Protein AF-A0A368Z9J5-F1 (afdb_monomer_lite)

Sequence (58 aa):
MNKVLEGILEAIDDEIAAQEKYRKLKEQTDDKKAEALFDQLIKNEISHENFFVQDMQH

pLDDT: mean 94.88, std 7.82, range [62.25, 98.81]

Foldseek 3Di:
DPVVVVVLVVLLVVLVVLLVVLVVVLVVDPDPVSVVVSVVSNVVSVVVNVVSVVVVVD

Secondary structure (DSSP, 8-state):
--HHHHHHHHHHHHHHHHHHHHHHHHHT---HHHHHHHHHHHHHHHHHHHHHHHHTT-

Structure (mmCIF, N/CA/C/O backbone):
data_AF-A0A368Z9J5-F1
#
_entry.id   AF-A0A368Z9J5-F1
#
loop_
_atom_site.group_PDB
_atom_site.id
_atom_site.type_symbol
_atom_site.label_atom_id
_atom_site.label_alt_id
_atom_site.label_comp_id
_atom_site.label_asym_id
_atom_site.label_entity_id
_atom_site.label_seq_id
_atom_site.pdbx_PDB_ins_code
_atom_site.Cartn_x
_atom_site.Cartn_y
_atom_site.Cartn_z
_atom_site.occupancy
_atom_site.B_iso_or_equiv
_atom_site.auth_seq_id
_atom_site.auth_comp_id
_atom_site.auth_asym_id
_atom_site.auth_atom_id
_atom_site.pdbx_PDB_model_num
ATOM 1 N N . MET A 1 1 ? 9.850 0.486 -26.205 1.00 62.25 1 MET A N 1
ATOM 2 C CA . MET A 1 1 ? 10.545 0.604 -24.908 1.00 62.25 1 MET A CA 1
ATOM 3 C C . MET A 1 1 ? 11.111 -0.774 -24.559 1.00 62.25 1 MET A C 1
ATOM 5 O O . MET A 1 1 ? 10.796 -1.730 -25.261 1.00 62.25 1 MET A O 1
ATOM 9 N N . ASN A 1 2 ? 12.005 -0.904 -23.575 1.00 85.38 2 ASN A N 1
ATOM 10 C CA . ASN A 1 2 ? 12.454 -2.221 -23.099 1.00 85.38 2 ASN A CA 1
ATOM 11 C C . ASN A 1 2 ? 11.300 -2.877 -22.314 1.00 85.38 2 ASN A C 1
ATOM 13 O O . ASN A 1 2 ? 10.769 -2.235 -21.416 1.00 85.38 2 ASN A O 1
ATOM 17 N N . LYS A 1 3 ? 10.921 -4.127 -22.619 1.00 90.06 3 LYS A N 1
ATOM 18 C CA . LYS A 1 3 ? 9.831 -4.842 -21.920 1.00 90.06 3 LYS A CA 1
ATOM 19 C C . LYS A 1 3 ? 10.038 -4.928 -20.405 1.00 90.06 3 LYS A C 1
ATOM 21 O O . LYS A 1 3 ? 9.070 -4.940 -19.659 1.00 90.06 3 LYS A O 1
ATOM 26 N N . VAL A 1 4 ? 11.293 -4.980 -19.955 1.00 89.44 4 VAL A N 1
ATOM 27 C CA . VAL A 1 4 ? 11.626 -4.956 -18.522 1.00 89.44 4 VAL A CA 1
ATOM 28 C C . VAL A 1 4 ? 11.266 -3.602 -17.910 1.00 89.44 4 VAL A C 1
ATOM 30 O O . VAL A 1 4 ? 10.656 -3.556 -16.853 1.00 89.44 4 VAL A O 1
ATOM 33 N N . LEU A 1 5 ? 11.576 -2.507 -18.608 1.00 91.25 5 LEU A N 1
ATOM 34 C CA . LEU A 1 5 ? 11.234 -1.156 -18.166 1.00 91.25 5 LEU A CA 1
ATOM 35 C C . LEU A 1 5 ? 9.714 -0.938 -18.140 1.00 91.25 5 LEU A C 1
ATOM 37 O O . LEU A 1 5 ? 9.211 -0.324 -17.211 1.00 91.25 5 LEU A O 1
ATOM 41 N N . GLU A 1 6 ? 8.987 -1.461 -19.132 1.00 94.06 6 GLU A N 1
ATOM 42 C CA . GLU A 1 6 ? 7.515 -1.433 -19.144 1.00 94.06 6 GLU A CA 1
ATOM 43 C C . GLU A 1 6 ? 6.933 -2.161 -17.923 1.00 94.06 6 GLU A C 1
ATOM 45 O O . GLU A 1 6 ? 6.071 -1.606 -17.253 1.00 94.06 6 GLU A O 1
ATOM 50 N N . GLY A 1 7 ? 7.461 -3.340 -17.579 1.00 94.81 7 GLY A N 1
ATOM 51 C CA . GLY A 1 7 ? 7.021 -4.079 -16.392 1.00 94.81 7 GLY A CA 1
ATOM 52 C C . GLY A 1 7 ? 7.370 -3.399 -15.063 1.00 94.81 7 GLY A C 1
ATOM 53 O O . GLY A 1 7 ? 6.590 -3.481 -14.121 1.00 94.81 7 GLY A O 1
ATOM 54 N N . ILE A 1 8 ? 8.510 -2.704 -14.972 1.00 95.31 8 ILE A N 1
ATOM 55 C CA . ILE A 1 8 ? 8.868 -1.935 -13.765 1.00 95.31 8 ILE A CA 1
ATOM 56 C C . ILE A 1 8 ? 7.933 -0.732 -13.591 1.00 95.31 8 ILE A C 1
ATOM 58 O O . ILE A 1 8 ? 7.502 -0.456 -12.476 1.00 95.31 8 ILE A O 1
ATOM 62 N N . LEU A 1 9 ? 7.587 -0.038 -14.679 1.00 95.75 9 LEU A N 1
ATOM 63 C CA . LEU A 1 9 ? 6.623 1.065 -14.629 1.00 95.75 9 LEU A CA 1
ATOM 64 C C . LEU A 1 9 ? 5.228 0.580 -14.209 1.00 95.75 9 LEU A C 1
ATOM 66 O O . LEU A 1 9 ? 4.606 1.212 -13.364 1.00 95.75 9 LEU A O 1
ATOM 70 N N . GLU A 1 10 ? 4.774 -0.560 -14.738 1.00 97.25 10 GLU A N 1
ATOM 71 C CA . GLU A 1 10 ? 3.508 -1.185 -14.329 1.00 97.25 10 GLU A CA 1
ATOM 72 C C . GLU A 1 10 ? 3.513 -1.553 -12.836 1.00 97.25 10 GLU A C 1
ATOM 74 O O . GLU A 1 10 ? 2.556 -1.257 -12.127 1.00 97.25 10 GLU A O 1
ATOM 79 N N . ALA A 1 11 ? 4.618 -2.109 -12.327 1.00 97.12 11 ALA A N 1
ATOM 80 C CA . ALA A 1 11 ? 4.755 -2.404 -10.902 1.00 97.12 11 ALA A CA 1
ATOM 81 C C . ALA A 1 11 ? 4.689 -1.135 -10.035 1.00 97.12 11 ALA A C 1
ATOM 83 O O . ALA A 1 11 ? 4.029 -1.140 -9.002 1.00 97.12 11 ALA A O 1
ATOM 84 N N . ILE A 1 12 ? 5.321 -0.033 -10.456 1.00 97.62 12 ILE A N 1
ATOM 85 C CA . ILE A 1 12 ? 5.234 1.256 -9.750 1.00 97.62 12 ILE A CA 1
ATOM 86 C C . ILE A 1 12 ? 3.782 1.756 -9.696 1.00 97.62 12 ILE A C 1
ATOM 88 O O . ILE A 1 12 ? 3.325 2.184 -8.634 1.00 97.62 12 ILE A O 1
ATOM 92 N N . ASP A 1 13 ? 3.052 1.680 -10.811 1.00 98.25 13 ASP A N 1
ATOM 93 C CA . ASP A 1 13 ? 1.643 2.085 -10.865 1.00 98.25 13 ASP A CA 1
ATOM 94 C C . ASP A 1 13 ? 0.772 1.237 -9.918 1.00 98.25 13 ASP A C 1
ATOM 96 O O . ASP A 1 13 ? -0.099 1.776 -9.225 1.00 98.25 13 ASP A O 1
ATOM 100 N N . ASP A 1 14 ? 1.043 -0.069 -9.825 1.00 98.56 14 ASP A N 1
ATOM 101 C CA . ASP A 1 14 ? 0.368 -0.974 -8.890 1.00 98.56 14 ASP A CA 1
ATOM 102 C C . ASP A 1 14 ? 0.647 -0.611 -7.419 1.00 98.56 14 ASP A C 1
ATOM 104 O O . ASP A 1 14 ? -0.291 -0.572 -6.611 1.00 98.56 14 ASP A O 1
ATOM 108 N N . GLU A 1 15 ? 1.896 -0.281 -7.063 1.00 98.56 15 GLU A N 1
ATOM 109 C CA . GLU A 1 15 ? 2.247 0.160 -5.704 1.00 98.56 15 GLU A CA 1
ATOM 110 C C . GLU A 1 15 ? 1.514 1.461 -5.335 1.00 98.56 15 GLU A C 1
ATOM 112 O O . GLU A 1 15 ? 0.939 1.579 -4.248 1.00 98.56 15 GLU A O 1
ATOM 117 N N . ILE A 1 16 ? 1.455 2.432 -6.253 1.00 98.56 16 ILE A N 1
ATOM 118 C CA . ILE A 1 16 ? 0.728 3.696 -6.050 1.00 98.56 16 ILE A CA 1
ATOM 119 C C . ILE A 1 16 ? -0.775 3.429 -5.869 1.00 98.56 16 ILE A C 1
ATOM 121 O O . ILE A 1 16 ? -1.398 3.945 -4.931 1.00 98.56 16 ILE A O 1
ATOM 125 N N . ALA A 1 17 ? -1.372 2.580 -6.709 1.00 98.75 17 ALA A N 1
ATOM 126 C CA . ALA A 1 17 ? -2.783 2.217 -6.602 1.00 98.75 17 ALA A CA 1
ATOM 127 C C . ALA A 1 17 ? -3.102 1.510 -5.269 1.00 98.75 17 ALA A C 1
ATOM 129 O O . ALA A 1 17 ? -4.154 1.755 -4.659 1.00 98.75 17 ALA A O 1
ATOM 130 N N . ALA A 1 18 ? -2.192 0.666 -4.775 1.00 98.81 18 ALA A N 1
ATOM 131 C CA . ALA A 1 18 ? -2.316 0.016 -3.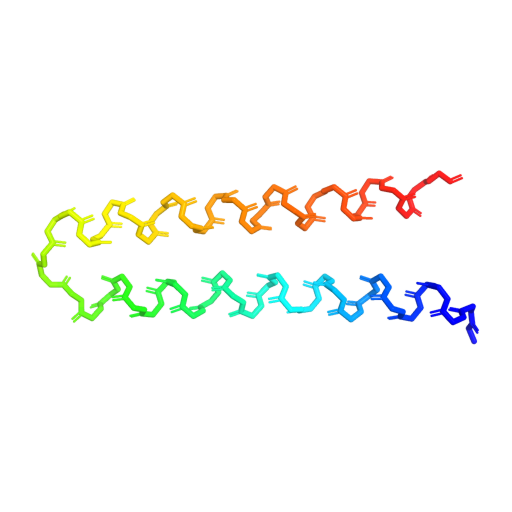476 1.00 98.81 18 ALA A CA 1
ATOM 132 C C . ALA A 1 18 ? -2.267 1.032 -2.322 1.00 98.81 18 ALA A C 1
ATOM 134 O O . ALA A 1 18 ? -3.134 0.993 -1.439 1.00 98.81 18 ALA A O 1
ATOM 135 N N . GLN A 1 19 ? -1.347 2.005 -2.358 1.00 98.75 19 GLN A N 1
ATOM 136 C CA . GLN A 1 19 ? -1.300 3.095 -1.374 1.00 98.75 19 GLN A CA 1
ATOM 137 C C . GLN A 1 19 ? -2.635 3.845 -1.297 1.00 98.75 19 GLN A C 1
ATOM 139 O O . GLN A 1 19 ? -3.179 4.042 -0.206 1.00 98.75 19 GLN A O 1
ATOM 144 N N . GLU A 1 20 ? -3.191 4.254 -2.441 1.00 98.75 20 GLU A N 1
ATOM 145 C CA . GLU A 1 20 ? -4.474 4.961 -2.491 1.00 98.75 20 GLU A CA 1
ATOM 146 C C . GLU A 1 20 ? -5.623 4.116 -1.937 1.00 98.75 20 GLU A C 1
ATOM 148 O O . GLU A 1 20 ? -6.480 4.616 -1.198 1.00 98.75 20 GLU A O 1
ATOM 153 N N . LYS A 1 21 ? -5.643 2.821 -2.264 1.00 98.75 21 LYS A N 1
ATOM 154 C CA . LYS A 1 21 ? -6.643 1.883 -1.755 1.00 98.75 21 LYS A CA 1
ATOM 155 C C . LYS A 1 21 ? -6.585 1.783 -0.233 1.00 98.75 21 LYS A C 1
ATOM 157 O O . LYS A 1 21 ? -7.628 1.871 0.414 1.00 98.75 21 LYS A O 1
ATOM 162 N N . TYR A 1 22 ? -5.398 1.642 0.351 1.00 98.75 22 TYR A N 1
ATOM 163 C CA . TYR A 1 22 ? -5.257 1.566 1.805 1.00 98.75 22 TYR A CA 1
ATOM 164 C C . TYR A 1 22 ? -5.595 2.886 2.500 1.00 98.75 22 TYR A C 1
ATOM 166 O O . TYR A 1 22 ? -6.199 2.849 3.570 1.00 98.75 22 TYR A O 1
ATOM 174 N N . ARG A 1 23 ? -5.310 4.046 1.886 1.00 98.69 23 ARG A N 1
ATOM 175 C CA . ARG A 1 23 ? -5.771 5.350 2.403 1.00 98.69 23 ARG A CA 1
ATOM 176 C C . ARG A 1 23 ? -7.297 5.403 2.490 1.00 98.69 23 ARG A C 1
ATOM 178 O O . ARG A 1 23 ? -7.827 5.719 3.550 1.00 98.69 23 ARG A O 1
ATOM 185 N N . LYS A 1 24 ? -7.999 4.996 1.426 1.00 98.56 24 LYS A N 1
ATOM 186 C CA . LYS A 1 24 ? -9.473 4.935 1.410 1.00 98.56 24 LYS A CA 1
ATOM 187 C C . LYS A 1 24 ? -10.022 3.964 2.457 1.00 98.56 24 LYS A C 1
ATOM 189 O O . LYS A 1 24 ? -10.976 4.293 3.149 1.00 98.56 24 LYS A O 1
ATOM 194 N N . LEU A 1 25 ? -9.422 2.779 2.597 1.00 98.44 25 LEU A N 1
ATOM 195 C CA . LEU A 1 25 ? -9.854 1.790 3.593 1.00 98.44 25 LEU A CA 1
ATOM 196 C C . LEU A 1 25 ? -9.622 2.273 5.028 1.00 98.44 25 LEU A C 1
ATOM 198 O O . LEU A 1 25 ? -10.469 2.047 5.888 1.00 98.44 25 LEU A O 1
ATOM 202 N N . LYS A 1 26 ? -8.514 2.980 5.276 1.00 98.25 26 LYS A N 1
ATOM 203 C CA . LYS A 1 26 ? -8.229 3.619 6.563 1.00 98.25 26 LYS A CA 1
ATOM 204 C C . LYS A 1 26 ? -9.290 4.658 6.932 1.00 98.25 26 LYS A C 1
ATOM 206 O O . LYS A 1 26 ? -9.708 4.702 8.079 1.00 98.25 26 LYS A O 1
ATOM 211 N N . GLU A 1 27 ? -9.738 5.467 5.975 1.00 98.06 27 GLU A N 1
ATOM 212 C CA . GLU A 1 27 ? -10.781 6.484 6.192 1.00 98.06 27 GLU A CA 1
ATOM 213 C C . GLU A 1 27 ? -12.174 5.887 6.461 1.00 98.06 27 GLU A C 1
ATOM 215 O O . GLU A 1 27 ? -13.048 6.576 6.979 1.00 98.06 27 GLU A O 1
ATOM 220 N N . GLN A 1 28 ? -12.392 4.616 6.113 1.00 97.94 28 GLN A N 1
ATOM 221 C CA . GLN A 1 28 ? -13.683 3.928 6.222 1.00 97.94 28 GLN A CA 1
ATOM 222 C C . GLN A 1 28 ? -13.823 3.060 7.479 1.00 97.94 28 GLN A C 1
ATOM 224 O O . GLN A 1 28 ? -14.867 2.436 7.670 1.00 97.94 28 GLN A O 1
ATOM 229 N N . THR A 1 29 ? -12.788 2.974 8.315 1.00 96.38 29 THR A N 1
ATOM 230 C CA . THR A 1 29 ? -12.783 2.126 9.511 1.00 96.38 29 THR A CA 1
ATOM 231 C C . THR A 1 29 ? -12.673 2.955 10.784 1.00 96.38 29 THR A C 1
ATOM 233 O O . THR A 1 29 ? -11.851 3.858 10.867 1.00 96.38 29 THR A O 1
ATOM 236 N N . ASP A 1 30 ? -13.443 2.582 11.806 1.00 97.00 30 ASP A N 1
ATOM 237 C CA . ASP A 1 30 ? -13.319 3.127 13.167 1.00 97.00 30 ASP A CA 1
ATOM 238 C C . ASP A 1 30 ? -12.448 2.236 14.083 1.00 97.00 30 ASP A C 1
ATOM 240 O O . ASP A 1 30 ? -12.141 2.589 15.226 1.00 97.00 30 ASP A O 1
ATOM 244 N N . ASP A 1 31 ? -12.043 1.050 13.608 1.00 98.25 31 ASP A N 1
ATOM 245 C CA . ASP A 1 31 ? -11.166 0.140 14.350 1.00 98.25 31 ASP A CA 1
ATOM 246 C C . ASP A 1 31 ? -9.709 0.638 14.326 1.00 98.25 31 ASP A C 1
ATOM 248 O O . ASP A 1 31 ? -9.049 0.659 13.284 1.00 98.25 31 ASP A O 1
ATOM 252 N N . LYS A 1 32 ? -9.173 0.978 15.505 1.00 97.62 32 LYS A N 1
ATOM 253 C CA . LYS A 1 32 ? -7.802 1.495 15.666 1.00 97.62 32 LYS A CA 1
ATOM 254 C C . LYS A 1 32 ? -6.697 0.520 15.272 1.00 97.62 32 LYS A C 1
ATOM 256 O O . LYS A 1 32 ? -5.621 0.959 14.871 1.00 97.62 32 LYS A O 1
ATOM 261 N N . LYS A 1 33 ? -6.923 -0.790 15.379 1.00 98.06 33 LYS A N 1
ATOM 262 C CA . LYS A 1 33 ? -5.959 -1.791 14.907 1.00 98.06 33 LYS A CA 1
ATOM 263 C C . LYS A 1 33 ? -5.973 -1.866 13.385 1.00 98.06 33 LYS A C 1
ATOM 265 O O . LYS A 1 33 ? -4.904 -1.968 12.790 1.00 98.06 33 LYS A O 1
ATOM 270 N N . ALA A 1 34 ? -7.150 -1.780 12.765 1.00 98.19 34 ALA A N 1
ATOM 271 C CA . ALA A 1 34 ? -7.269 -1.720 11.312 1.00 98.19 34 ALA A CA 1
ATOM 272 C C . ALA A 1 34 ? -6.635 -0.437 10.746 1.00 98.19 34 ALA A C 1
ATOM 274 O O . ALA A 1 34 ? -5.858 -0.522 9.799 1.00 98.19 34 ALA A O 1
ATOM 275 N N . GLU A 1 35 ? -6.867 0.727 11.368 1.00 98.50 35 GLU A N 1
ATOM 276 C CA . GLU A 1 35 ? -6.200 1.985 10.991 1.00 98.50 35 GLU A CA 1
ATOM 277 C C . GLU A 1 35 ? -4.667 1.842 11.001 1.00 98.50 35 GLU A C 1
ATOM 279 O O . GLU A 1 35 ? -4.002 2.197 10.026 1.00 98.50 35 GLU A O 1
ATOM 284 N N . ALA A 1 36 ? -4.106 1.282 12.081 1.00 98.38 36 ALA A N 1
ATOM 285 C CA . ALA A 1 36 ? -2.664 1.078 12.222 1.00 98.38 36 ALA A CA 1
ATOM 286 C C . ALA A 1 36 ? -2.103 0.072 11.202 1.00 98.38 36 ALA A C 1
ATOM 288 O O . ALA A 1 36 ? -0.992 0.255 10.699 1.00 98.38 36 ALA A O 1
ATOM 289 N N . LEU A 1 37 ? -2.868 -0.976 10.880 1.00 98.62 37 LEU A N 1
ATOM 290 C CA . LEU A 1 37 ? -2.509 -1.931 9.835 1.00 98.62 37 LEU A CA 1
ATOM 291 C C . LEU A 1 37 ? -2.435 -1.241 8.468 1.00 98.62 37 LEU A C 1
ATOM 293 O O . LEU A 1 37 ? -1.432 -1.394 7.774 1.00 98.62 37 LEU A O 1
ATOM 297 N N . PHE A 1 38 ? -3.450 -0.458 8.093 1.00 98.75 38 PHE A N 1
ATOM 298 C CA . PHE A 1 38 ? -3.440 0.265 6.820 1.00 98.75 38 PHE A CA 1
ATOM 299 C C . PHE A 1 38 ? -2.312 1.296 6.749 1.00 98.75 38 PHE A C 1
ATOM 301 O O . PHE A 1 38 ? -1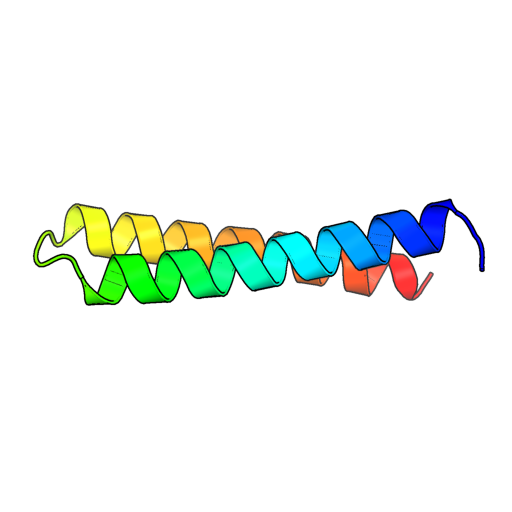.674 1.414 5.708 1.00 98.75 38 PHE A O 1
ATOM 308 N N . ASP A 1 39 ? -1.987 1.974 7.854 1.00 98.62 39 ASP A N 1
ATOM 309 C CA . ASP A 1 39 ? -0.812 2.850 7.914 1.00 98.62 39 ASP A CA 1
ATOM 310 C C . ASP A 1 39 ? 0.498 2.107 7.643 1.00 98.62 39 ASP A C 1
ATOM 312 O O . ASP A 1 39 ? 1.376 2.636 6.958 1.00 98.62 39 ASP A O 1
ATOM 316 N N . GLN A 1 40 ? 0.651 0.891 8.170 1.00 98.81 40 GLN A N 1
ATOM 317 C CA . GLN A 1 40 ? 1.837 0.084 7.899 1.00 98.81 40 GLN A CA 1
ATOM 318 C C . GLN A 1 40 ? 1.881 -0.385 6.442 1.00 98.81 40 GLN A C 1
ATOM 320 O O . GLN A 1 40 ? 2.944 -0.335 5.829 1.00 98.81 40 GLN A O 1
ATOM 325 N N . LEU A 1 41 ? 0.743 -0.799 5.880 1.00 98.75 41 LEU A N 1
ATOM 326 C CA . LEU A 1 41 ? 0.658 -1.213 4.479 1.00 98.75 41 LEU A CA 1
ATOM 327 C C . LEU A 1 41 ? 1.023 -0.060 3.536 1.00 98.75 41 LEU A C 1
ATOM 329 O O . LEU A 1 41 ? 1.876 -0.244 2.680 1.00 98.75 41 LEU A O 1
ATOM 333 N N . ILE A 1 42 ? 0.503 1.153 3.765 1.00 98.81 42 ILE A N 1
ATOM 334 C CA . ILE A 1 42 ? 0.873 2.346 2.979 1.00 98.81 42 ILE A CA 1
ATOM 335 C C . ILE A 1 42 ? 2.390 2.581 3.003 1.00 98.81 42 ILE A C 1
ATOM 337 O O . ILE A 1 42 ? 2.984 2.871 1.970 1.00 98.81 42 ILE A O 1
ATOM 341 N N . LYS A 1 43 ? 3.035 2.456 4.171 1.00 98.75 43 LYS A N 1
ATOM 342 C CA . LYS A 1 43 ? 4.494 2.627 4.286 1.00 98.75 43 LYS A CA 1
ATOM 343 C C . LYS A 1 43 ? 5.275 1.559 3.522 1.00 98.75 43 LYS A C 1
ATOM 345 O O . LYS A 1 43 ? 6.330 1.880 2.984 1.00 98.75 43 LYS A O 1
ATOM 350 N N . ASN A 1 44 ? 4.785 0.321 3.501 1.00 98.75 44 ASN A N 1
ATOM 351 C CA . ASN A 1 44 ? 5.426 -0.764 2.762 1.00 98.75 44 ASN A CA 1
ATOM 352 C C . ASN A 1 44 ? 5.376 -0.492 1.255 1.00 98.75 44 ASN A C 1
ATOM 354 O O . ASN A 1 44 ? 6.430 -0.497 0.630 1.00 98.75 44 ASN A O 1
ATOM 358 N N . GLU A 1 45 ? 4.209 -0.133 0.713 1.00 98.69 45 GLU A N 1
ATOM 359 C CA . GLU A 1 45 ? 4.085 0.127 -0.730 1.00 98.69 45 GLU A CA 1
ATOM 360 C C . GLU A 1 45 ? 4.889 1.369 -1.154 1.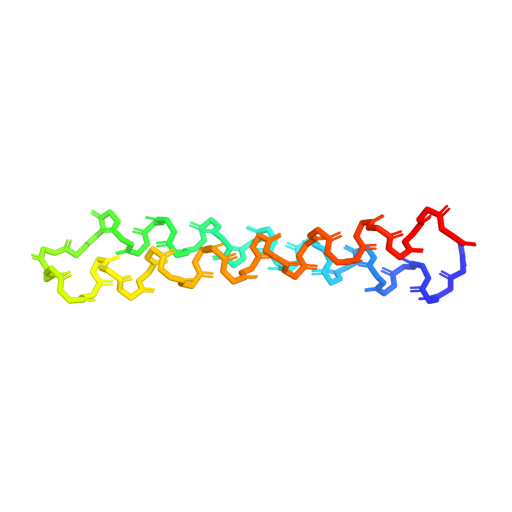00 98.69 45 GLU A C 1
ATOM 362 O O . GLU A 1 45 ? 5.535 1.359 -2.195 1.00 98.69 45 GLU A O 1
ATOM 367 N N . ILE A 1 46 ? 4.975 2.411 -0.309 1.00 98.69 46 ILE A N 1
ATOM 368 C CA . ILE A 1 46 ? 5.903 3.542 -0.537 1.00 98.69 46 ILE A CA 1
ATOM 369 C C . ILE A 1 46 ? 7.361 3.054 -0.581 1.00 98.69 46 ILE A C 1
ATOM 371 O O . ILE A 1 46 ? 8.176 3.559 -1.354 1.00 98.69 46 ILE A O 1
ATOM 375 N N . SER A 1 47 ? 7.738 2.099 0.271 1.00 98.38 47 SER A N 1
ATOM 376 C CA . SER A 1 47 ? 9.092 1.541 0.258 1.00 98.38 47 SER A CA 1
ATOM 377 C C . SER A 1 47 ? 9.359 0.719 -1.003 1.00 98.38 47 SER A C 1
ATOM 379 O O . SER A 1 47 ? 10.479 0.770 -1.510 1.00 98.38 47 SER A O 1
ATOM 381 N N . HIS A 1 48 ? 8.370 -0.028 -1.497 1.00 98.06 48 HIS A N 1
ATOM 382 C CA . HIS A 1 48 ? 8.477 -0.784 -2.744 1.00 98.06 48 HIS A CA 1
ATOM 383 C C . HIS A 1 48 ? 8.587 0.156 -3.952 1.00 98.06 48 HIS A C 1
ATOM 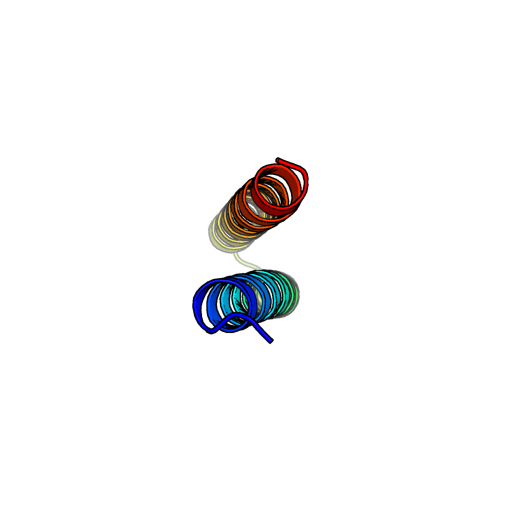385 O O . HIS A 1 48 ? 9.510 0.008 -4.751 1.00 98.06 48 HIS A O 1
ATOM 391 N N . GLU A 1 49 ? 7.738 1.188 -4.026 1.00 97.81 49 GLU A N 1
ATOM 392 C CA . GLU A 1 49 ? 7.808 2.245 -5.044 1.00 97.81 49 GLU A CA 1
ATOM 393 C C . GLU A 1 49 ? 9.215 2.862 -5.101 1.00 97.81 49 GLU A C 1
ATOM 395 O O . GLU A 1 49 ? 9.849 2.891 -6.155 1.00 97.81 49 GLU A O 1
ATOM 400 N N . ASN A 1 50 ? 9.749 3.293 -3.951 1.00 97.38 50 ASN A N 1
ATOM 401 C CA . ASN A 1 50 ? 11.084 3.890 -3.879 1.00 97.38 50 ASN A CA 1
ATOM 402 C C . ASN 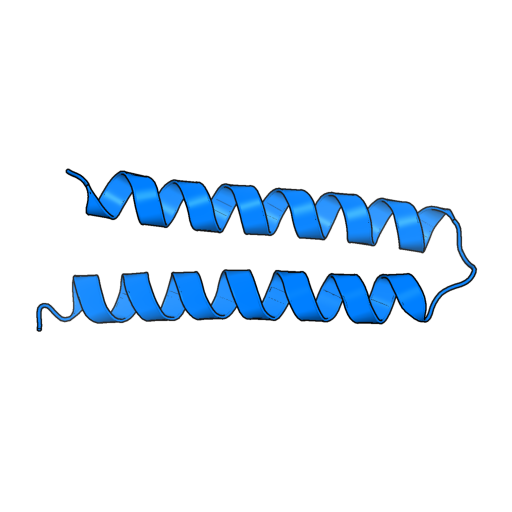A 1 50 ? 12.193 2.928 -4.326 1.00 97.38 50 ASN A C 1
ATOM 404 O O . ASN A 1 50 ? 13.171 3.370 -4.928 1.00 97.38 50 ASN A O 1
ATOM 408 N N . PHE A 1 51 ? 12.052 1.629 -4.044 1.00 96.25 51 PHE A N 1
ATOM 409 C CA . PHE A 1 51 ? 13.004 0.618 -4.500 1.00 96.25 51 PHE A CA 1
ATOM 410 C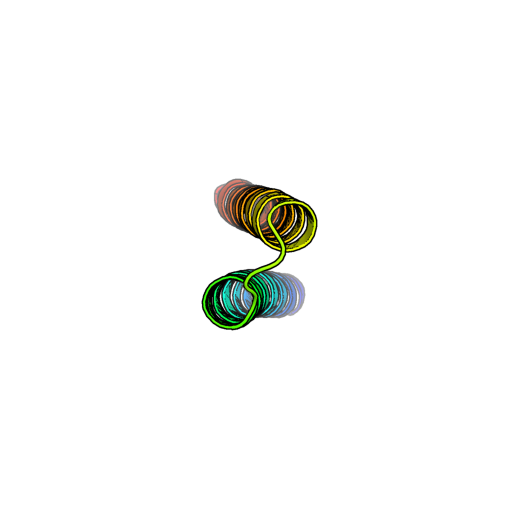 C . PHE A 1 51 ? 13.025 0.526 -6.031 1.00 96.25 51 PHE A C 1
ATOM 412 O O . PHE A 1 51 ? 14.099 0.597 -6.627 1.00 96.25 51 PHE A O 1
ATOM 419 N N . PHE A 1 52 ? 11.856 0.453 -6.675 1.00 93.62 52 PHE A N 1
ATOM 420 C CA . PHE A 1 52 ? 11.763 0.426 -8.138 1.00 93.62 52 PHE A CA 1
ATOM 421 C C . PHE A 1 52 ? 12.276 1.721 -8.781 1.00 93.62 52 PHE A C 1
ATOM 423 O O . PHE A 1 52 ? 13.028 1.674 -9.753 1.00 93.62 52 PHE A O 1
ATOM 430 N N . VAL A 1 53 ? 11.936 2.884 -8.215 1.00 92.19 53 VAL A N 1
ATOM 431 C CA . VAL A 1 53 ? 12.416 4.185 -8.709 1.00 92.19 53 VAL A CA 1
ATOM 432 C C . VAL A 1 53 ? 13.940 4.305 -8.600 1.00 92.19 53 VAL A C 1
ATOM 434 O O . VAL A 1 53 ? 14.575 4.841 -9.508 1.00 92.19 53 VAL A O 1
ATOM 437 N N . GLN A 1 54 ? 14.545 3.806 -7.517 1.00 90.75 54 GLN A N 1
ATOM 438 C CA . GLN A 1 54 ? 15.999 3.813 -7.347 1.00 90.75 54 GLN A CA 1
ATOM 439 C C . GLN A 1 54 ? 16.704 2.858 -8.324 1.00 90.75 54 GLN A C 1
ATOM 441 O O . GLN A 1 54 ? 17.767 3.204 -8.850 1.00 90.75 54 GLN A O 1
ATOM 446 N N . ASP A 1 55 ? 16.130 1.680 -8.580 1.00 84.25 55 ASP A N 1
ATOM 447 C CA . ASP A 1 55 ? 16.661 0.712 -9.550 1.00 84.25 55 ASP A CA 1
ATOM 448 C C . ASP A 1 55 ? 16.686 1.307 -10.967 1.00 84.25 55 ASP A C 1
ATOM 450 O O . ASP A 1 55 ? 17.685 1.203 -11.669 1.00 84.25 55 ASP A O 1
ATOM 454 N N . MET A 1 56 ? 15.656 2.076 -11.339 1.00 83.00 56 MET A N 1
ATOM 455 C CA . MET A 1 56 ? 15.590 2.777 -12.629 1.00 83.00 56 MET A CA 1
ATOM 456 C C . MET A 1 56 ? 16.655 3.871 -12.842 1.00 83.00 56 MET A C 1
ATOM 458 O O . MET A 1 56 ? 16.782 4.384 -13.956 1.00 83.00 56 MET A O 1
ATOM 462 N N . GLN A 1 57 ? 17.391 4.274 -11.802 1.00 72.19 57 GLN A N 1
ATOM 463 C CA . GLN A 1 57 ? 18.462 5.275 -11.900 1.00 72.19 57 GLN A CA 1
ATOM 464 C C . GLN A 1 57 ? 19.847 4.671 -12.199 1.00 72.19 57 GLN A C 1
ATOM 466 O O . GLN A 1 57 ? 20.792 5.439 -12.402 1.00 72.19 57 GLN A O 1
ATOM 471 N N . HIS A 1 58 ? 19.975 3.338 -12.220 1.00 62.62 58 HIS A N 1
ATOM 472 C CA . HIS A 1 58 ? 21.231 2.602 -12.417 1.00 62.62 58 HIS A CA 1
ATOM 473 C C . HIS A 1 58 ? 21.232 1.813 -13.734 1.00 62.62 58 HIS A C 1
ATOM 475 O O . HIS A 1 58 ? 22.339 1.656 -14.302 1.00 62.62 58 HIS A O 1
#

Radius of gyration: 13.82 Å; chains: 1; bounding box: 35×11×41 Å